Protein AF-A0A2G6I8T2-F1 (afdb_monomer_lite)

Sequence (75 aa):
MVFAAVTRRRGSPFAPFVATALALFTASLAFRTLDMHLCTALPFGTHGFWHVLNGAMIAVLLTGFIRTRQAVRRR

Secondary structure (DSSP, 8-state):
-HHHHHHHHTT-TTHHHHHHHHHHHHHHHHHHHHHHHHTTT-TT-SHHHHHHHHHHHHHHHHHHHHHHHHHHHT-

Foldseek 3Di:
DVVLVVCVVVVALLNVLLVVLVVLQVVLVVQVVVQVVCVVPDVVGSVVSSVVSNVVSVVSNVVSVVVSVVVVVVD

Structure (mmCIF, N/CA/C/O backbone):
data_AF-A0A2G6I8T2-F1
#
_entry.id   AF-A0A2G6I8T2-F1
#
loop_
_atom_site.group_PDB
_atom_site.id
_atom_site.type_symbol
_atom_site.label_atom_id
_atom_site.label_alt_id
_atom_site.label_comp_id
_atom_site.label_asym_id
_atom_site.label_entity_id
_atom_site.label_seq_id
_atom_site.pdbx_PDB_ins_code
_atom_site.Cartn_x
_atom_site.Cartn_y
_atom_site.Cartn_z
_atom_site.occupancy
_atom_site.B_iso_or_equiv
_atom_site.auth_seq_id
_atom_site.auth_comp_id
_atom_site.auth_asym_id
_atom_site.auth_atom_id
_atom_site.pdbx_PDB_model_num
ATOM 1 N N . MET A 1 1 ? 1.862 -7.315 7.565 1.00 63.84 1 MET A N 1
ATOM 2 C CA . MET A 1 1 ? 1.434 -8.689 7.924 1.00 63.84 1 MET A CA 1
ATOM 3 C C . MET A 1 1 ? 0.926 -8.777 9.366 1.00 63.84 1 MET A C 1
ATOM 5 O O . MET A 1 1 ? -0.273 -8.949 9.546 1.00 63.84 1 MET A O 1
ATOM 9 N N . VAL A 1 2 ? 1.772 -8.560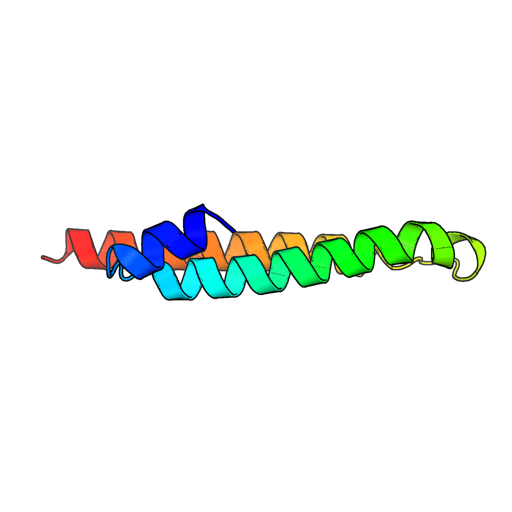 10.384 1.00 75.00 2 VAL A N 1
ATOM 10 C CA . VAL A 1 2 ? 1.382 -8.627 11.815 1.00 75.00 2 VAL A CA 1
ATOM 11 C C . VAL A 1 2 ? 0.207 -7.702 12.154 1.00 75.00 2 VAL A C 1
ATOM 13 O O . VAL A 1 2 ? -0.786 -8.137 12.727 1.00 75.00 2 VAL A O 1
ATOM 16 N N . PHE A 1 3 ? 0.262 -6.445 11.713 1.00 70.81 3 PHE A N 1
ATOM 17 C CA . PHE A 1 3 ? -0.793 -5.466 11.984 1.00 70.81 3 PHE A CA 1
ATOM 18 C C . PHE A 1 3 ? -2.162 -5.864 11.396 1.00 70.81 3 PHE A C 1
ATOM 20 O O . PHE A 1 3 ? -3.182 -5.706 12.057 1.00 70.81 3 PHE A O 1
ATOM 27 N N . ALA A 1 4 ? -2.186 -6.474 10.202 1.00 64.56 4 ALA A N 1
ATOM 28 C CA . ALA A 1 4 ? -3.406 -6.997 9.573 1.00 64.56 4 ALA A CA 1
ATOM 29 C C . ALA A 1 4 ? -3.991 -8.212 10.307 1.00 64.56 4 ALA A C 1
ATOM 31 O O . ALA A 1 4 ? -5.201 -8.441 10.270 1.00 64.56 4 ALA A O 1
ATOM 32 N N . ALA A 1 5 ? -3.138 -9.017 10.944 1.00 70.94 5 ALA A N 1
ATOM 33 C CA . ALA A 1 5 ? -3.571 -10.133 11.776 1.00 70.94 5 ALA A CA 1
ATOM 34 C C . ALA A 1 5 ? -4.144 -9.628 13.109 1.00 70.94 5 ALA A C 1
ATOM 36 O O . ALA A 1 5 ? -5.194 -10.094 13.546 1.00 70.94 5 ALA A O 1
ATOM 37 N N . VAL A 1 6 ? -3.503 -8.630 13.723 1.00 75.94 6 VAL A N 1
ATOM 38 C CA . VAL A 1 6 ? -3.946 -8.032 14.990 1.00 75.94 6 VAL A CA 1
ATOM 39 C C . VAL A 1 6 ? -5.281 -7.299 14.834 1.00 75.94 6 VAL A C 1
ATOM 41 O O . VAL A 1 6 ? -6.175 -7.499 15.655 1.00 75.94 6 VAL A O 1
ATOM 44 N N . THR A 1 7 ? -5.468 -6.497 13.781 1.00 71.19 7 THR A N 1
ATOM 45 C CA . THR A 1 7 ? -6.737 -5.777 13.562 1.00 71.19 7 THR A CA 1
ATOM 46 C C . THR A 1 7 ? -7.899 -6.715 13.256 1.00 71.19 7 THR A C 1
ATOM 48 O O . THR A 1 7 ? -8.993 -6.489 13.776 1.00 71.19 7 THR A O 1
ATOM 51 N N . ARG A 1 8 ? -7.663 -7.800 12.500 1.00 70.62 8 ARG A N 1
ATOM 52 C CA . ARG A 1 8 ? -8.661 -8.861 12.281 1.00 70.62 8 ARG A CA 1
ATOM 53 C C . ARG A 1 8 ? -9.034 -9.581 13.574 1.00 70.62 8 ARG A C 1
ATOM 55 O O . ARG A 1 8 ? -10.216 -9.741 13.847 1.00 70.62 8 ARG A O 1
ATOM 62 N N . ARG A 1 9 ? -8.051 -9.958 14.400 1.00 75.56 9 ARG A N 1
ATOM 63 C CA . ARG A 1 9 ? -8.300 -10.637 15.687 1.00 75.56 9 ARG A CA 1
ATOM 64 C C . ARG A 1 9 ? -9.044 -9.764 16.698 1.00 75.56 9 ARG A C 1
ATOM 66 O O . ARG A 1 9 ? -9.765 -10.292 17.530 1.00 75.56 9 ARG A O 1
ATOM 73 N N . ARG A 1 10 ? -8.884 -8.439 16.628 1.00 75.50 10 ARG A N 1
ATOM 74 C CA . ARG A 1 10 ? -9.564 -7.482 17.518 1.00 75.50 10 ARG A CA 1
ATOM 75 C C . ARG A 1 10 ? -10.953 -7.048 17.033 1.00 75.50 10 ARG A C 1
ATOM 77 O O . ARG A 1 10 ? -11.537 -6.168 17.654 1.00 75.50 10 ARG A O 1
ATOM 84 N N . GLY A 1 11 ? -11.462 -7.594 15.921 1.00 73.06 11 GLY A N 1
ATOM 85 C CA . GLY A 1 11 ? -12.769 -7.206 15.367 1.00 73.06 11 GLY A CA 1
ATOM 86 C C . GLY A 1 11 ? -12.862 -5.720 15.000 1.00 73.06 11 GLY A C 1
ATOM 87 O O . GLY A 1 11 ? -13.942 -5.137 15.007 1.00 73.06 11 GLY A O 1
ATOM 88 N N . SER A 1 12 ? -11.723 -5.073 14.730 1.00 76.50 12 SER A N 1
ATOM 89 C CA . SER A 1 12 ? -11.691 -3.631 14.503 1.00 76.50 12 SER A CA 1
ATOM 90 C C . SER A 1 12 ? -12.359 -3.285 13.167 1.00 76.50 12 SER A C 1
ATOM 92 O O . SER A 1 12 ? -12.029 -3.914 12.158 1.00 76.50 12 SER A O 1
ATOM 94 N N . PRO A 1 13 ? -13.184 -2.222 13.089 1.00 81.38 13 PRO A N 1
ATOM 95 C CA . PRO A 1 13 ? -13.723 -1.736 11.816 1.00 81.38 13 PRO A CA 1
ATOM 96 C C . PRO A 1 13 ? -12.621 -1.251 10.853 1.00 81.38 13 PRO A C 1
ATOM 98 O O . PRO A 1 13 ? -12.876 -1.015 9.675 1.00 81.38 13 PRO A O 1
ATOM 101 N N . PHE A 1 14 ? -11.376 -1.128 11.334 1.00 86.12 14 PHE A N 1
ATOM 102 C CA . PHE A 1 14 ? -10.199 -0.799 10.534 1.00 86.12 14 PHE A CA 1
ATOM 103 C C . PHE A 1 14 ? -9.572 -2.014 9.823 1.00 86.12 14 PHE A C 1
ATOM 105 O O . PHE A 1 14 ? -8.790 -1.849 8.887 1.00 86.12 14 PHE A O 1
ATOM 112 N N . ALA A 1 15 ? -9.928 -3.241 10.217 1.00 84.81 15 ALA A N 1
ATOM 113 C CA . ALA A 1 15 ? -9.378 -4.478 9.660 1.00 84.81 15 ALA A CA 1
ATOM 114 C C . ALA A 1 15 ? -9.453 -4.609 8.119 1.00 84.81 15 ALA A C 1
ATOM 116 O O . ALA A 1 15 ? -8.426 -4.961 7.529 1.00 84.81 15 ALA A O 1
ATOM 117 N N . PRO A 1 16 ? -10.582 -4.316 7.432 1.00 85.31 16 PRO A N 1
ATOM 118 C CA . PRO A 1 16 ? -10.652 -4.464 5.973 1.00 85.31 16 PRO A CA 1
ATOM 119 C C . PRO A 1 16 ? -9.728 -3.487 5.227 1.00 85.31 16 PRO A C 1
ATOM 121 O O . PRO A 1 16 ? -9.123 -3.852 4.216 1.00 85.31 16 PRO A O 1
ATOM 124 N N . PHE A 1 17 ? -9.540 -2.272 5.753 1.00 89.62 17 PHE A N 1
ATOM 125 C CA . PHE A 1 17 ? -8.620 -1.285 5.178 1.00 89.62 17 PHE A CA 1
ATOM 126 C C . PHE A 1 17 ? -7.170 -1.754 5.276 1.00 89.62 17 PHE A C 1
ATOM 128 O O . PHE A 1 17 ? -6.418 -1.673 4.308 1.00 89.62 17 PHE A O 1
ATOM 135 N N . VAL A 1 18 ? -6.789 -2.321 6.422 1.00 89.19 18 VAL A N 1
ATOM 136 C CA . VAL A 1 18 ? -5.441 -2.861 6.628 1.00 89.19 18 VAL A CA 1
ATOM 137 C C . VAL A 1 18 ? -5.178 -4.083 5.743 1.00 89.19 18 VAL A C 1
ATOM 139 O O . VAL A 1 18 ? -4.070 -4.235 5.234 1.00 89.19 18 VAL A O 1
ATOM 142 N N . ALA A 1 19 ? -6.175 -4.946 5.525 1.00 89.44 19 ALA A N 1
ATOM 143 C CA . ALA A 1 19 ? -6.046 -6.082 4.610 1.00 89.44 19 ALA A CA 1
ATOM 144 C C . ALA A 1 19 ? -5.852 -5.630 3.151 1.00 89.44 19 ALA A C 1
ATOM 146 O O . ALA A 1 19 ? -4.986 -6.155 2.455 1.00 89.44 19 ALA A O 1
ATOM 147 N N . THR A 1 20 ? -6.599 -4.613 2.716 1.00 90.62 20 THR A N 1
ATOM 148 C CA . THR A 1 20 ? -6.471 -4.038 1.366 1.00 90.62 20 THR A CA 1
ATOM 149 C C . THR A 1 20 ? -5.113 -3.356 1.176 1.00 90.62 20 THR A C 1
ATOM 151 O O . THR A 1 20 ? -4.429 -3.592 0.183 1.00 90.62 20 THR A O 1
ATOM 154 N N . ALA A 1 21 ? -4.670 -2.570 2.162 1.00 92.19 21 ALA A N 1
ATOM 155 C CA . ALA A 1 21 ? -3.351 -1.941 2.148 1.00 92.19 21 ALA A CA 1
ATOM 156 C C . ALA A 1 21 ? -2.215 -2.975 2.092 1.00 92.19 21 ALA A C 1
ATOM 158 O O . ALA A 1 21 ? -1.230 -2.779 1.387 1.00 92.19 21 ALA A O 1
ATOM 159 N N . LEU A 1 22 ? -2.369 -4.104 2.789 1.00 92.44 22 LEU A N 1
ATOM 160 C CA . LEU A 1 22 ? -1.412 -5.204 2.738 1.00 92.44 22 LEU A CA 1
ATOM 161 C C . LEU A 1 22 ? -1.306 -5.817 1.336 1.00 92.44 22 LEU A C 1
ATOM 163 O O . LEU A 1 22 ? -0.195 -6.054 0.876 1.00 92.44 22 LEU A O 1
ATOM 167 N N . ALA A 1 23 ? -2.435 -6.045 0.660 1.00 92.25 23 ALA A N 1
ATOM 168 C CA . ALA A 1 23 ? -2.439 -6.563 -0.707 1.00 92.25 23 ALA A CA 1
ATOM 169 C C . ALA A 1 23 ? -1.739 -5.597 -1.680 1.00 92.25 23 ALA A C 1
ATOM 171 O O . ALA A 1 23 ? -0.883 -6.019 -2.458 1.00 92.25 23 ALA A O 1
ATOM 172 N N . LEU A 1 24 ? -2.036 -4.296 -1.575 1.00 92.94 24 LEU A N 1
ATOM 173 C CA . LEU A 1 24 ? -1.377 -3.250 -2.367 1.00 92.94 24 LEU A CA 1
ATOM 174 C C . LEU A 1 24 ? 0.131 -3.196 -2.103 1.00 92.94 24 LEU A C 1
ATOM 176 O O . LEU A 1 24 ? 0.915 -3.072 -3.041 1.00 92.94 24 LEU A O 1
ATOM 180 N N . PHE A 1 25 ? 0.548 -3.343 -0.845 1.00 93.38 25 PHE A N 1
ATOM 181 C CA . PHE A 1 25 ? 1.961 -3.374 -0.481 1.00 93.38 25 PHE A CA 1
ATOM 182 C C . PHE A 1 25 ? 2.687 -4.597 -1.049 1.00 93.38 25 PHE A C 1
ATOM 184 O O . PHE A 1 25 ? 3.792 -4.474 -1.570 1.00 93.38 25 PHE A O 1
ATOM 191 N N . THR A 1 26 ? 2.071 -5.780 -0.984 1.00 93.75 26 THR A N 1
ATOM 192 C CA . THR A 1 26 ? 2.657 -7.001 -1.551 1.00 93.75 26 THR A CA 1
ATOM 193 C C . THR A 1 26 ? 2.808 -6.893 -3.068 1.00 93.75 26 THR A C 1
ATOM 195 O O . THR A 1 26 ? 3.874 -7.216 -3.589 1.00 93.75 26 THR A O 1
ATOM 198 N N . ALA A 1 27 ? 1.792 -6.379 -3.768 1.00 91.94 27 ALA A N 1
ATOM 199 C CA . ALA A 1 27 ? 1.887 -6.106 -5.202 1.00 91.94 27 ALA A CA 1
ATOM 200 C C . ALA A 1 27 ? 2.984 -5.072 -5.508 1.00 91.94 27 ALA A C 1
ATOM 202 O O . ALA A 1 27 ? 3.801 -5.281 -6.399 1.00 91.94 27 ALA A O 1
ATOM 203 N N . SER A 1 28 ? 3.051 -3.992 -4.724 1.00 92.38 28 SER A N 1
ATOM 204 C CA . SER A 1 28 ? 4.093 -2.968 -4.838 1.00 92.38 28 SER A CA 1
ATOM 205 C C . SER A 1 28 ? 5.498 -3.567 -4.724 1.00 92.38 28 SER A C 1
ATOM 207 O O . SER A 1 28 ? 6.36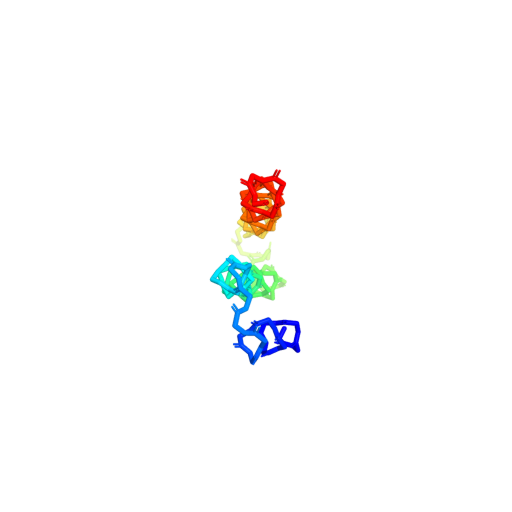0 -3.296 -5.561 1.00 92.38 28 SER A O 1
ATOM 209 N N . LEU A 1 29 ? 5.723 -4.443 -3.741 1.00 90.62 29 LEU A N 1
ATOM 210 C CA . LEU A 1 29 ? 7.011 -5.105 -3.559 1.00 90.62 29 LEU A CA 1
ATOM 211 C C . LEU A 1 29 ? 7.375 -5.991 -4.758 1.00 90.62 29 LEU A C 1
ATOM 213 O O . LEU A 1 29 ? 8.521 -5.957 -5.196 1.00 90.62 29 LEU A O 1
ATOM 217 N N . ALA A 1 30 ? 6.407 -6.711 -5.335 1.00 90.06 30 ALA A N 1
ATOM 218 C CA . ALA A 1 30 ? 6.633 -7.504 -6.542 1.00 90.06 30 ALA A CA 1
ATOM 219 C C . ALA A 1 30 ? 7.104 -6.630 -7.717 1.00 90.06 30 ALA A C 1
ATOM 221 O O . ALA A 1 30 ? 8.114 -6.950 -8.345 1.00 90.06 30 ALA A O 1
ATOM 222 N N . PHE A 1 31 ? 6.448 -5.489 -7.963 1.00 87.00 31 PHE A N 1
ATOM 223 C CA . PHE A 1 31 ? 6.898 -4.537 -8.985 1.00 87.00 31 PHE A CA 1
ATOM 224 C C . PHE A 1 31 ? 8.287 -3.972 -8.678 1.00 87.00 31 PHE A C 1
ATOM 226 O O . PHE A 1 31 ? 9.106 -3.883 -9.583 1.00 87.00 31 PHE A O 1
ATOM 233 N N . ARG A 1 32 ? 8.610 -3.663 -7.414 1.00 86.56 32 ARG A N 1
ATOM 234 C CA . ARG A 1 32 ? 9.948 -3.171 -7.033 1.00 86.56 32 ARG A CA 1
ATOM 235 C C . ARG A 1 32 ? 11.059 -4.180 -7.321 1.00 86.56 32 ARG A C 1
ATOM 237 O O . ARG A 1 32 ? 12.154 -3.771 -7.711 1.00 86.56 32 ARG A O 1
ATOM 244 N N . THR A 1 33 ? 10.796 -5.463 -7.085 1.00 86.56 33 THR A N 1
ATOM 245 C CA . THR A 1 33 ? 11.752 -6.543 -7.350 1.00 86.56 33 THR A CA 1
ATOM 246 C C . THR A 1 33 ? 11.912 -6.774 -8.850 1.00 86.56 33 THR A C 1
ATOM 248 O O . THR A 1 33 ? 13.040 -6.881 -9.326 1.00 86.56 33 THR A O 1
ATOM 251 N N . LEU A 1 34 ? 10.808 -6.781 -9.605 1.00 83.50 34 LEU A N 1
ATOM 252 C CA . LEU A 1 34 ? 10.829 -6.911 -11.066 1.00 83.50 34 LEU A CA 1
ATOM 253 C C . LEU A 1 34 ? 11.542 -5.734 -11.743 1.00 83.50 34 LEU A C 1
ATOM 255 O O . LEU A 1 34 ? 12.279 -5.944 -12.704 1.00 83.50 34 LEU A O 1
ATOM 259 N N . ASP A 1 35 ? 11.400 -4.524 -11.201 1.00 81.50 35 ASP A N 1
ATOM 260 C CA . ASP A 1 35 ? 12.073 -3.315 -11.684 1.00 81.50 35 ASP A CA 1
ATOM 261 C C . ASP A 1 35 ? 13.595 -3.490 -11.763 1.00 81.50 35 ASP A C 1
ATOM 263 O O . ASP A 1 35 ? 14.216 -3.084 -12.740 1.00 81.50 35 ASP A O 1
ATOM 267 N N . MET A 1 36 ? 14.205 -4.170 -10.785 1.00 75.38 36 MET A N 1
ATOM 268 C CA . MET A 1 36 ? 15.661 -4.373 -10.763 1.00 75.38 36 MET A CA 1
ATOM 269 C C . MET A 1 36 ? 16.162 -5.269 -11.901 1.00 75.38 36 MET A C 1
ATOM 271 O O . MET A 1 36 ? 17.318 -5.153 -12.296 1.00 75.38 36 MET A O 1
ATOM 275 N N . HIS A 1 37 ? 15.302 -6.135 -12.441 1.00 76.06 37 HIS A N 1
ATOM 276 C CA . HIS A 1 37 ? 15.639 -7.031 -13.548 1.00 76.06 37 HIS A CA 1
ATOM 277 C C . HIS A 1 37 ? 15.192 -6.492 -14.911 1.00 76.06 37 HIS A C 1
ATOM 279 O O . HIS A 1 37 ? 15.817 -6.803 -15.919 1.00 76.06 37 HIS A O 1
ATOM 285 N N . LEU A 1 38 ? 14.120 -5.694 -14.949 1.00 70.88 38 LEU A N 1
ATOM 286 C CA . LEU A 1 38 ? 13.507 -5.196 -16.184 1.00 70.88 38 LEU A CA 1
ATOM 287 C C . LEU A 1 38 ? 13.986 -3.793 -16.587 1.00 70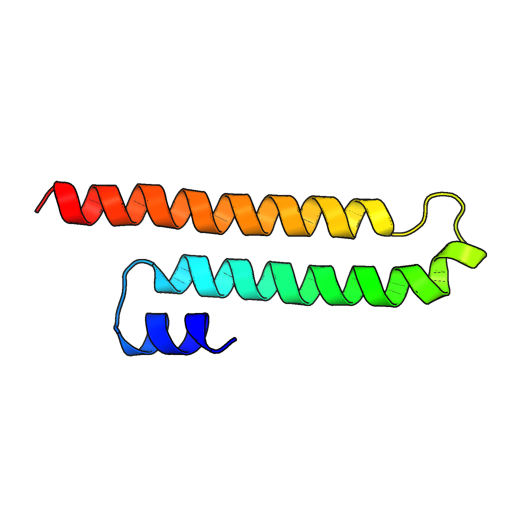.88 38 LEU A C 1
ATOM 289 O O . LEU A 1 38 ? 13.825 -3.418 -17.749 1.00 70.88 38 LEU A O 1
ATOM 293 N N . CYS A 1 39 ? 14.608 -3.030 -15.680 1.00 65.50 39 CYS A N 1
ATOM 294 C CA . CYS A 1 39 ? 15.155 -1.698 -15.980 1.00 65.50 39 CYS A CA 1
ATOM 295 C C . CYS A 1 39 ? 16.254 -1.701 -17.054 1.00 65.50 39 CYS A C 1
ATOM 297 O O . CYS A 1 39 ? 16.496 -0.672 -17.675 1.00 65.50 39 CYS A O 1
ATOM 299 N N . THR A 1 40 ? 16.908 -2.835 -17.313 1.00 65.25 40 THR A N 1
ATOM 300 C CA . THR A 1 40 ? 17.885 -2.969 -18.407 1.00 65.25 40 THR A CA 1
ATOM 301 C C . THR A 1 40 ? 17.229 -3.143 -19.780 1.00 65.25 40 THR A C 1
ATOM 303 O O . THR A 1 40 ? 17.890 -2.922 -20.790 1.00 65.25 40 THR A O 1
ATOM 306 N N . ALA A 1 41 ? 15.945 -3.522 -19.832 1.00 68.44 41 ALA A N 1
ATOM 307 C CA . ALA A 1 41 ? 15.230 -3.856 -21.066 1.00 68.44 41 ALA A CA 1
ATOM 308 C C . ALA A 1 41 ? 14.139 -2.840 -21.455 1.00 68.44 41 ALA A C 1
ATOM 310 O O . ALA A 1 41 ? 13.862 -2.685 -22.643 1.00 68.44 41 ALA A O 1
ATOM 311 N N . LEU A 1 42 ? 13.521 -2.137 -20.495 1.00 68.12 42 LEU A N 1
ATOM 312 C CA . LEU A 1 42 ? 12.521 -1.092 -20.763 1.00 68.12 42 LEU A CA 1
ATOM 313 C C . LEU A 1 42 ? 13.017 0.296 -20.311 1.00 68.12 42 LEU A C 1
ATOM 315 O O . LEU A 1 42 ? 13.215 0.488 -19.113 1.00 68.12 42 LEU A O 1
ATOM 319 N N . PRO A 1 43 ? 13.097 1.304 -21.207 1.00 63.50 43 PRO A N 1
ATOM 320 C CA . PRO A 1 43 ? 13.604 2.642 -20.873 1.00 63.50 43 PRO A CA 1
ATOM 321 C C . PRO A 1 43 ? 12.758 3.421 -19.848 1.00 63.50 43 PRO A C 1
ATOM 323 O O . PRO A 1 43 ? 13.265 4.347 -19.225 1.00 63.50 43 PRO A O 1
ATOM 326 N N . PHE A 1 44 ? 11.489 3.048 -19.644 1.00 64.75 44 PHE A N 1
ATOM 327 C CA . PHE A 1 44 ? 10.610 3.651 -18.629 1.00 64.75 44 PHE A CA 1
ATOM 328 C C . PHE A 1 44 ? 10.576 2.880 -17.292 1.00 64.75 44 PHE A C 1
ATOM 330 O O . PHE A 1 44 ? 10.092 3.420 -16.296 1.00 64.75 44 PHE A O 1
ATOM 337 N N . GLY A 1 45 ? 11.083 1.639 -17.252 1.00 70.19 45 GLY A N 1
ATOM 338 C CA . GLY A 1 45 ? 11.012 0.754 -16.084 1.00 70.19 45 GLY A CA 1
ATOM 339 C C . GLY A 1 45 ? 9.584 0.417 -15.621 1.00 70.19 45 GLY A C 1
ATOM 340 O O . GLY A 1 45 ? 8.584 0.769 -16.248 1.00 70.19 45 GLY A O 1
ATOM 341 N N . THR A 1 46 ? 9.479 -0.274 -14.488 1.00 77.12 46 THR A N 1
ATOM 342 C CA . THR A 1 46 ? 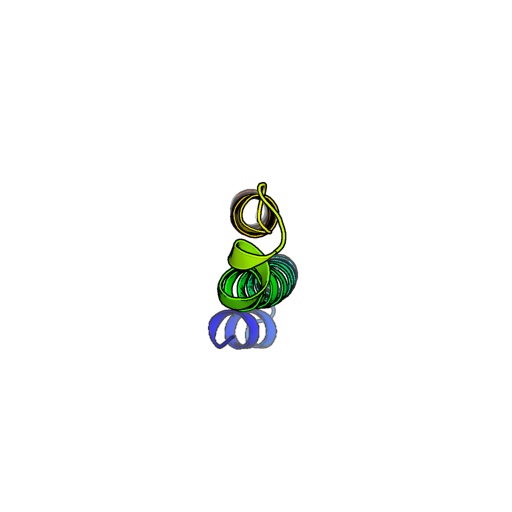8.208 -0.521 -13.767 1.00 77.12 46 THR A CA 1
ATOM 343 C C . THR A 1 46 ? 8.078 0.348 -12.511 1.00 77.12 46 THR A C 1
ATOM 345 O O . THR A 1 46 ? 7.090 0.272 -11.777 1.00 77.12 46 THR A O 1
ATOM 348 N N . HIS A 1 47 ? 9.056 1.227 -12.292 1.00 82.06 47 HIS A N 1
ATOM 349 C CA . HIS A 1 47 ? 9.193 2.077 -11.120 1.00 82.06 47 HIS A CA 1
ATOM 350 C C . HIS A 1 47 ? 7.962 2.955 -10.844 1.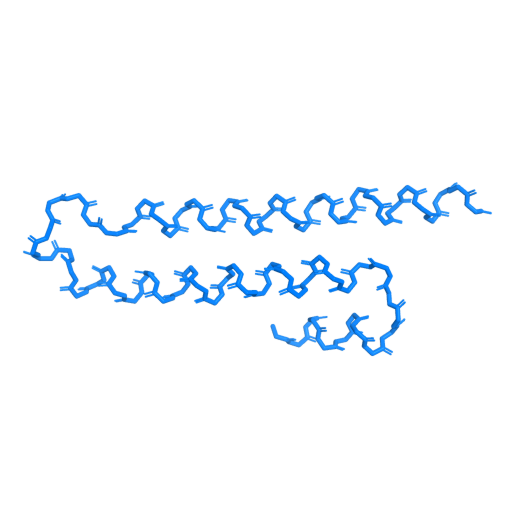00 82.06 47 HIS A C 1
ATOM 352 O O . HIS A 1 47 ? 7.554 3.131 -9.694 1.00 82.06 47 HIS A O 1
ATOM 358 N N . GLY A 1 48 ? 7.307 3.455 -11.897 1.00 84.06 48 GLY A N 1
ATOM 359 C CA . GLY A 1 48 ? 6.072 4.232 -11.766 1.00 84.06 48 GLY A CA 1
ATOM 360 C C . GLY A 1 48 ? 4.942 3.450 -11.085 1.00 84.06 48 GLY A C 1
ATOM 361 O O . GLY A 1 48 ? 4.256 3.985 -10.213 1.00 84.06 48 GLY A O 1
ATOM 362 N N . PHE A 1 49 ? 4.789 2.160 -11.400 1.00 86.19 49 PHE A N 1
ATOM 363 C CA . PHE A 1 49 ? 3.766 1.308 -10.783 1.00 86.19 49 PHE A CA 1
ATOM 364 C C . PHE A 1 49 ? 4.025 1.093 -9.294 1.00 86.19 49 PHE A C 1
ATOM 366 O O . PHE A 1 49 ? 3.084 1.123 -8.498 1.00 86.19 49 PHE A O 1
ATOM 373 N N . TRP A 1 50 ? 5.293 0.950 -8.898 1.00 89.00 50 TRP A N 1
ATOM 374 C CA . TRP A 1 50 ? 5.670 0.890 -7.487 1.00 89.00 50 TRP A CA 1
ATOM 375 C C . TRP A 1 50 ? 5.220 2.151 -6.735 1.00 89.00 50 TRP A C 1
ATOM 377 O O . TRP A 1 50 ? 4.582 2.045 -5.681 1.00 89.00 50 TRP A O 1
ATOM 387 N N . HIS A 1 51 ? 5.468 3.343 -7.283 1.00 89.38 51 HIS A N 1
ATOM 388 C CA . HIS A 1 51 ? 5.026 4.596 -6.664 1.00 89.38 51 HIS A CA 1
ATOM 389 C C . HIS A 1 51 ? 3.502 4.710 -6.566 1.00 89.38 51 HIS A C 1
ATOM 391 O O . HIS A 1 51 ? 2.984 5.045 -5.497 1.00 89.38 51 HIS A O 1
ATOM 397 N N . VAL A 1 52 ? 2.776 4.387 -7.639 1.00 93.75 52 VAL A N 1
ATOM 398 C CA . VAL A 1 52 ? 1.305 4.452 -7.658 1.00 93.75 52 VAL A CA 1
ATOM 399 C C . VAL A 1 52 ? 0.697 3.498 -6.628 1.00 93.75 52 VAL A C 1
ATOM 401 O O . VAL A 1 52 ? -0.194 3.895 -5.874 1.00 93.75 52 VAL A O 1
ATOM 404 N N . LEU A 1 53 ? 1.204 2.266 -6.525 1.00 93.25 53 LEU A N 1
ATOM 405 C CA . LEU A 1 53 ? 0.709 1.285 -5.555 1.00 93.25 53 LEU A CA 1
ATOM 406 C C . LEU A 1 53 ? 1.006 1.691 -4.106 1.00 93.25 53 LEU A C 1
ATOM 408 O O . LEU A 1 53 ? 0.155 1.493 -3.237 1.00 93.25 53 LEU A O 1
ATOM 412 N N . ASN A 1 54 ? 2.164 2.304 -3.834 1.00 93.88 54 ASN A N 1
ATOM 413 C CA . ASN A 1 54 ? 2.447 2.866 -2.507 1.00 93.88 54 ASN A CA 1
ATOM 414 C C . ASN A 1 54 ? 1.523 4.044 -2.176 1.00 93.88 54 ASN A C 1
ATOM 416 O O . ASN A 1 54 ? 0.999 4.114 -1.064 1.00 93.88 54 ASN A O 1
ATOM 420 N N . GLY A 1 55 ? 1.273 4.938 -3.137 1.00 94.56 55 GLY A N 1
ATOM 421 C CA . GLY A 1 55 ? 0.316 6.031 -2.968 1.00 94.56 55 GLY A CA 1
ATOM 422 C C . GLY A 1 55 ? -1.095 5.516 -2.669 1.00 94.56 55 GLY A C 1
ATOM 423 O O . GLY A 1 55 ? -1.726 5.950 -1.703 1.00 94.56 55 GLY A O 1
ATOM 424 N N . ALA A 1 56 ? -1.560 4.522 -3.429 1.00 95.75 56 ALA A N 1
ATOM 425 C CA . ALA A 1 56 ? -2.851 3.874 -3.213 1.00 95.75 56 ALA A CA 1
ATOM 426 C C . ALA A 1 56 ? -2.936 3.189 -1.838 1.00 95.75 56 ALA A C 1
ATOM 428 O O . ALA A 1 56 ? -3.940 3.331 -1.137 1.00 95.75 56 ALA A O 1
ATOM 429 N N . MET A 1 57 ? -1.876 2.494 -1.412 1.00 96.19 57 MET A N 1
ATOM 430 C CA . MET A 1 57 ? -1.793 1.886 -0.080 1.00 96.19 57 MET A CA 1
ATOM 431 C C . MET A 1 57 ? -2.000 2.932 1.025 1.00 96.19 57 MET A C 1
ATOM 433 O O . MET A 1 57 ? -2.804 2.716 1.937 1.00 96.19 57 MET A O 1
ATOM 437 N N . ILE A 1 58 ? -1.305 4.071 0.939 1.00 95.00 58 ILE A N 1
ATOM 438 C CA . ILE A 1 58 ? -1.432 5.166 1.911 1.00 95.00 58 ILE A CA 1
ATOM 439 C C . ILE A 1 58 ? -2.852 5.740 1.886 1.00 95.00 58 ILE A C 1
ATOM 441 O O . ILE A 1 58 ? -3.457 5.917 2.946 1.00 95.00 58 ILE A O 1
ATOM 445 N N . ALA A 1 59 ? -3.421 5.967 0.699 1.00 94.81 59 ALA A N 1
ATOM 446 C CA . ALA A 1 59 ? -4.780 6.482 0.550 1.00 94.81 59 ALA A CA 1
ATOM 447 C C . ALA A 1 59 ? -5.828 5.566 1.212 1.00 94.81 59 ALA A C 1
ATOM 449 O O . ALA A 1 59 ? -6.731 6.051 1.902 1.00 94.81 59 ALA A O 1
ATOM 450 N N . VAL A 1 60 ? -5.686 4.243 1.069 1.00 93.56 60 VAL A N 1
ATOM 451 C CA . VAL A 1 60 ? -6.568 3.249 1.704 1.00 93.56 60 VAL A CA 1
ATOM 452 C C . VAL A 1 60 ? -6.470 3.302 3.229 1.00 93.56 60 VAL A C 1
ATOM 454 O O . VAL A 1 60 ? -7.501 3.321 3.909 1.00 93.56 60 VAL A O 1
ATOM 457 N N . LEU A 1 61 ? -5.255 3.361 3.782 1.00 93.56 61 LEU A N 1
ATOM 458 C CA . LEU A 1 61 ? -5.051 3.451 5.231 1.00 93.56 61 LEU A CA 1
ATOM 459 C C . LEU A 1 61 ? -5.601 4.761 5.802 1.00 93.56 61 LEU A C 1
ATOM 461 O O . LEU A 1 61 ? -6.288 4.736 6.825 1.00 93.56 61 LEU A O 1
ATOM 465 N N . LEU A 1 62 ? -5.360 5.887 5.128 1.00 94.25 62 LEU A N 1
ATOM 466 C CA . LEU A 1 62 ? -5.844 7.196 5.562 1.00 94.25 62 LEU A CA 1
ATOM 467 C C . LEU A 1 62 ? -7.376 7.269 5.512 1.00 94.25 62 LEU A C 1
ATOM 469 O O . LEU A 1 62 ? -8.011 7.712 6.470 1.00 94.25 62 LEU A O 1
ATOM 473 N N . THR A 1 63 ? -7.979 6.749 4.441 1.00 93.12 63 THR A N 1
ATOM 474 C CA . THR A 1 63 ? -9.439 6.644 4.308 1.00 93.12 63 THR A CA 1
ATOM 475 C C . THR A 1 63 ? -10.030 5.787 5.423 1.00 93.12 63 THR A C 1
ATOM 477 O O . THR A 1 63 ? -11.013 6.179 6.057 1.00 93.12 63 THR A O 1
ATOM 480 N N . GLY A 1 64 ? -9.418 4.634 5.706 1.00 90.06 64 GLY A N 1
ATOM 481 C CA . GLY A 1 64 ? -9.837 3.779 6.809 1.00 90.06 64 GLY A CA 1
ATOM 482 C C . GLY A 1 64 ? -9.725 4.480 8.160 1.00 90.06 64 GLY A C 1
ATOM 483 O O . GLY A 1 64 ? -10.641 4.383 8.975 1.00 90.06 64 GLY A O 1
ATOM 484 N N . PHE A 1 65 ? -8.650 5.235 8.392 1.00 89.50 65 PHE A N 1
ATOM 485 C CA . PHE A 1 65 ? -8.438 5.961 9.641 1.00 89.50 65 PHE A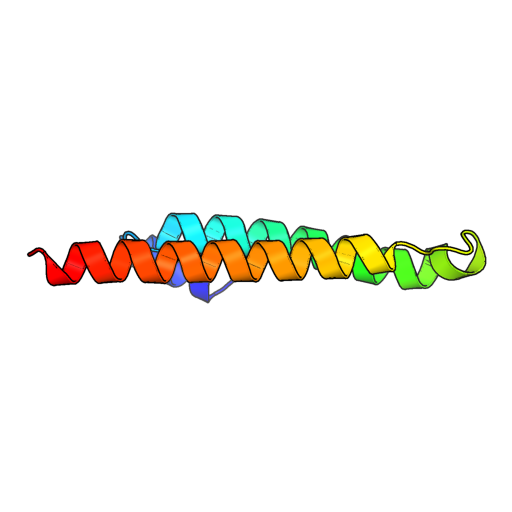 CA 1
ATOM 486 C C . PHE A 1 65 ? -9.504 7.041 9.839 1.00 89.50 65 PHE A C 1
ATOM 488 O O . PHE A 1 65 ? -10.129 7.099 10.895 1.00 89.50 65 PHE A O 1
ATOM 495 N N . ILE A 1 66 ? -9.784 7.843 8.807 1.00 90.62 66 ILE A N 1
ATOM 496 C CA . ILE A 1 66 ? -10.808 8.895 8.866 1.00 90.62 66 ILE A CA 1
ATOM 497 C C . ILE A 1 66 ? -12.187 8.284 9.143 1.00 90.62 66 ILE A C 1
ATOM 499 O O . ILE A 1 66 ? -12.880 8.719 10.065 1.00 90.62 66 ILE A O 1
ATOM 503 N N . ARG A 1 67 ? -12.575 7.243 8.395 1.00 86.25 67 ARG A N 1
ATOM 504 C CA . ARG A 1 67 ? -13.899 6.608 8.525 1.00 86.25 67 ARG A CA 1
ATOM 505 C C . ARG A 1 67 ? -14.089 5.914 9.873 1.00 86.25 67 ARG A C 1
ATOM 507 O O . ARG A 1 67 ? -15.142 6.046 10.492 1.00 86.25 67 ARG A O 1
ATOM 514 N N . THR A 1 68 ? -13.070 5.210 10.361 1.00 84.06 68 THR A N 1
ATOM 515 C CA . THR A 1 68 ? -13.148 4.515 11.657 1.00 84.06 68 THR A CA 1
ATOM 516 C C . THR A 1 68 ? -13.093 5.483 12.836 1.00 84.06 68 THR A C 1
ATOM 518 O O . THR A 1 68 ? -13.825 5.294 13.807 1.00 84.06 68 THR A O 1
ATOM 521 N N . ARG A 1 69 ? -12.320 6.572 12.740 1.00 79.69 69 ARG A N 1
ATOM 522 C CA . ARG A 1 69 ? -12.292 7.629 13.762 1.00 79.69 69 ARG A CA 1
ATOM 523 C C . ARG A 1 69 ? -13.623 8.381 13.851 1.00 79.69 69 ARG A C 1
ATOM 525 O O . ARG A 1 69 ? -14.065 8.704 14.951 1.00 79.69 69 ARG A O 1
ATOM 532 N N . GLN A 1 70 ? -14.283 8.633 12.720 1.00 72.19 70 GLN A N 1
ATOM 533 C CA . GLN A 1 70 ? -15.630 9.217 12.698 1.00 72.19 70 GLN A CA 1
ATOM 534 C C . GLN A 1 70 ? -16.680 8.286 13.319 1.00 72.19 70 GLN A C 1
ATOM 536 O O . GLN A 1 70 ? -17.555 8.764 14.037 1.00 72.19 70 GLN A O 1
ATOM 541 N N . ALA A 1 71 ? -16.575 6.973 13.090 1.00 64.88 71 ALA A N 1
ATOM 542 C CA . ALA A 1 71 ? -17.481 5.987 13.679 1.00 64.88 71 ALA A CA 1
ATOM 543 C C . ALA A 1 71 ? -17.362 5.907 15.212 1.00 64.88 71 ALA A C 1
ATOM 545 O O . ALA A 1 71 ? -18.377 5.762 15.887 1.00 64.88 71 ALA A O 1
ATOM 546 N N . VAL A 1 72 ? -16.149 6.049 15.762 1.00 63.94 72 VAL A N 1
ATOM 547 C CA . VAL A 1 72 ? -15.929 6.110 17.220 1.00 63.94 72 VAL A CA 1
ATOM 548 C C . VAL A 1 72 ? -16.449 7.420 17.813 1.00 63.94 72 VAL A C 1
ATOM 550 O O . VAL A 1 72 ? -17.049 7.396 18.874 1.00 63.94 72 VAL A O 1
ATOM 553 N N . ARG A 1 73 ? -16.267 8.560 17.131 1.00 68.25 73 ARG A N 1
ATOM 554 C CA . ARG A 1 73 ? -16.687 9.883 17.635 1.00 68.25 73 ARG A CA 1
ATOM 555 C C . ARG A 1 73 ? -18.209 10.110 17.625 1.00 68.25 73 ARG A C 1
ATOM 557 O O . ARG A 1 73 ? -18.675 11.049 18.256 1.00 68.25 73 ARG A O 1
ATOM 564 N N . ARG A 1 74 ? -18.967 9.321 16.857 1.00 59.91 74 ARG A N 1
ATOM 565 C CA . ARG A 1 74 ? -20.438 9.412 16.767 1.00 59.91 74 ARG A CA 1
ATOM 566 C C . ARG A 1 74 ? -21.182 8.489 17.746 1.00 59.91 74 ARG A C 1
ATOM 568 O O . ARG A 1 74 ? -22.407 8.544 17.767 1.00 59.91 74 ARG A O 1
ATOM 575 N N . ARG A 1 75 ? -20.471 7.637 18.488 1.00 53.19 75 ARG A N 1
ATOM 576 C CA . ARG A 1 75 ? -21.010 6.858 19.613 1.00 53.19 75 ARG A CA 1
ATOM 577 C C . ARG A 1 75 ? -20.712 7.575 20.918 1.00 53.19 75 ARG A C 1
ATOM 579 O O . ARG A 1 75 ? -21.535 7.407 21.836 1.00 53.19 75 ARG A O 1
#

Radius of gyration: 15.81 Å; chains: 1; bounding box: 39×20×41 Å

pLDDT: mean 81.83, std 11.04, range [53.19, 96.19]